Protein AF-A0A1Q7ZNA0-F1 (afdb_monomer)

Nearest PDB structures (foldseek):
  1dc9-assembly1_A  TM=5.211E-01  e=1.936E-01  Rattus norvegicus
  1icn-assembly1_A  TM=5.231E-01  e=2.851E-01  Rattus norvegicus
  2mo5-assembly1_A  TM=5.181E-01  e=1.766E+00  Homo sapiens
  5z4g-assembly2_B  TM=4.463E-01  e=2.601E+00  Ramazzottius varieornatus
  6on7-assembly1_B  TM=3.441E-01  e=2.328E+00  Homo sapiens

Radius of gyration: 27.53 Å; Cα contacts (8 Å, |Δi|>4): 247; chains: 1; bounding box: 72×106×43 Å

Sequence (147 aa):
MSTDAMATMPAAAPKMTGRCDPMQQEQTDLSGTYTGKLKHGNDPVADATLTVTGNQFSGTMGGQTINGRIVAVTTCGYTAVTIMHEGQPRAMSLRAKRMGNGLTLTSVPGEPEQIMFTTGGGMMRPRKHRSMSKKPLAPPPPTKTTP

Mean predicted aligned error: 15.27 Å

pLDDT: mean 75.59, std 18.08, range [41.91, 93.38]

Secondary structure (DSSP, 8-state):
--------PPPPPP---SS--TT--EEPP--EEEEEEEEETTSPPEEEEEEEETTEEEEEETTEEEEEEEEEEEETTEEEEEEEETT---EEEEEEEEETTEEEEEEPTT-SS-EEEE--S------------PPPPPPPPPP----

Structure (mmCIF, N/CA/C/O backbone):
data_AF-A0A1Q7ZNA0-F1
#
_entry.id   AF-A0A1Q7ZNA0-F1
#
loop_
_atom_site.group_PDB
_atom_site.id
_atom_site.type_symbol
_atom_site.label_atom_id
_atom_site.label_alt_id
_atom_site.label_comp_id
_atom_site.label_asym_id
_atom_site.label_entity_id
_atom_site.label_seq_id
_atom_site.pdbx_PDB_ins_code
_atom_site.Cartn_x
_atom_site.Cartn_y
_atom_site.Cartn_z
_atom_site.occupancy
_atom_site.B_iso_or_equiv
_atom_site.auth_seq_id
_atom_site.auth_comp_id
_atom_site.auth_asym_id
_atom_site.auth_atom_id
_atom_site.pdbx_PDB_model_num
ATOM 1 N N . MET A 1 1 ? -56.351 -26.470 13.593 1.00 42.41 1 MET A N 1
ATOM 2 C CA . MET A 1 1 ? -55.452 -25.506 12.926 1.00 42.41 1 MET A CA 1
ATOM 3 C C . MET A 1 1 ? -54.590 -24.905 14.022 1.00 42.41 1 MET A C 1
ATOM 5 O O . MET A 1 1 ? -55.054 -24.015 14.718 1.00 42.41 1 MET A O 1
ATOM 9 N N . SER A 1 2 ? -53.426 -25.503 14.280 1.00 42.38 2 SER A N 1
ATOM 10 C CA . SER A 1 2 ? -52.551 -25.113 15.391 1.00 42.38 2 SER A CA 1
ATOM 11 C C . SER A 1 2 ? -51.563 -24.054 14.914 1.00 42.38 2 SER A C 1
ATOM 13 O O . SER A 1 2 ? -50.873 -24.250 13.918 1.00 42.38 2 SER A O 1
ATOM 15 N N . THR A 1 3 ? -51.557 -22.919 15.602 1.00 42.34 3 THR A N 1
ATOM 16 C CA . THR A 1 3 ? -50.621 -21.807 15.442 1.00 42.34 3 THR A CA 1
ATOM 17 C C . THR A 1 3 ? -49.311 -22.146 16.146 1.00 42.34 3 THR A C 1
ATOM 19 O O . THR A 1 3 ? -49.284 -22.197 17.375 1.00 42.34 3 THR A O 1
ATOM 22 N N . ASP A 1 4 ? -48.241 -22.366 15.384 1.00 41.91 4 ASP A N 1
ATOM 23 C CA . ASP A 1 4 ? -46.896 -22.529 15.936 1.00 41.91 4 ASP A CA 1
ATOM 24 C C . ASP A 1 4 ? -46.239 -21.154 16.095 1.00 41.91 4 ASP A C 1
ATOM 26 O O . ASP A 1 4 ? -46.022 -20.413 15.132 1.00 41.91 4 ASP A O 1
ATOM 30 N N . ALA A 1 5 ? -45.991 -20.792 17.350 1.00 47.06 5 ALA A N 1
ATOM 31 C CA . ALA A 1 5 ? -45.271 -19.597 17.739 1.00 47.06 5 ALA A CA 1
ATOM 32 C C . ALA A 1 5 ? -43.779 -19.797 17.445 1.00 47.06 5 ALA A C 1
ATOM 34 O O . ALA A 1 5 ? -43.111 -20.598 18.096 1.00 47.06 5 ALA A O 1
ATOM 35 N N . MET A 1 6 ? -43.234 -19.048 16.483 1.00 46.00 6 MET A N 1
ATOM 36 C CA . MET A 1 6 ? -41.788 -18.972 16.293 1.00 46.00 6 MET A CA 1
ATOM 37 C C . MET A 1 6 ? -41.155 -18.290 17.508 1.00 46.00 6 MET A C 1
ATOM 39 O O . MET A 1 6 ? -41.284 -17.084 17.712 1.00 46.00 6 MET A O 1
ATOM 43 N N . ALA A 1 7 ? -40.480 -19.095 18.325 1.00 43.25 7 ALA A N 1
ATOM 44 C CA . ALA A 1 7 ? -39.647 -18.640 19.420 1.00 43.25 7 ALA A CA 1
ATOM 45 C C . ALA A 1 7 ? -38.503 -17.766 18.881 1.00 43.25 7 ALA A C 1
ATOM 47 O O . ALA A 1 7 ? -37.610 -18.239 18.177 1.00 43.25 7 ALA A O 1
ATOM 48 N N . THR A 1 8 ? -38.527 -16.484 19.241 1.00 44.72 8 THR A N 1
ATOM 49 C CA . THR A 1 8 ? -37.396 -15.563 19.126 1.00 44.72 8 THR A CA 1
ATOM 50 C C . THR A 1 8 ? -36.210 -16.142 19.896 1.00 44.72 8 THR A C 1
ATOM 52 O O . THR A 1 8 ? -36.188 -16.123 21.126 1.00 44.72 8 THR A O 1
ATOM 55 N N . MET A 1 9 ? -35.217 -16.669 19.181 1.00 48.91 9 MET A N 1
ATOM 56 C CA . MET A 1 9 ? -33.930 -17.011 19.781 1.00 48.91 9 MET A CA 1
ATOM 57 C C . MET A 1 9 ? -33.221 -15.711 20.192 1.00 48.91 9 MET A C 1
ATOM 59 O O . MET A 1 9 ? -33.130 -14.791 19.373 1.00 48.91 9 MET A O 1
ATOM 63 N N . PRO A 1 10 ? -32.707 -15.591 21.428 1.00 44.09 10 PRO A N 1
ATOM 64 C CA . PRO A 1 10 ? -31.897 -14.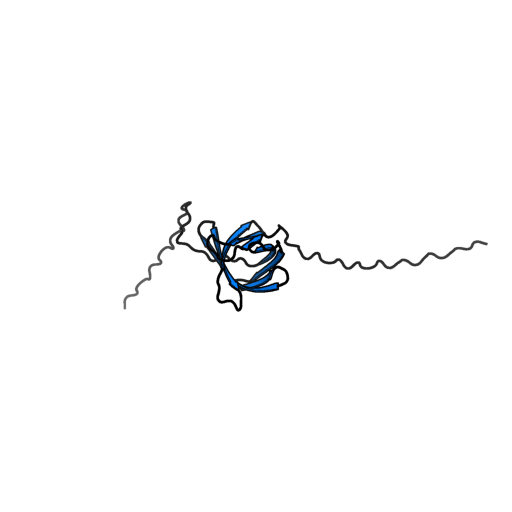445 21.804 1.00 44.09 10 PRO A CA 1
ATOM 65 C C . PRO A 1 10 ? -30.592 -14.475 21.002 1.00 44.09 10 PRO A C 1
ATOM 67 O O . PRO A 1 10 ? -29.872 -15.475 21.000 1.00 44.09 10 PRO A O 1
ATOM 70 N N . ALA A 1 11 ? -30.291 -13.371 20.316 1.00 48.47 11 ALA A N 1
ATOM 71 C CA . ALA A 1 11 ? -28.999 -13.147 19.687 1.00 48.47 11 ALA A CA 1
ATOM 72 C C . ALA A 1 11 ? -27.898 -13.343 20.739 1.00 48.47 11 ALA A C 1
ATOM 74 O O . ALA A 1 11 ? -27.889 -12.673 21.775 1.00 48.47 11 ALA A O 1
ATOM 75 N N . ALA A 1 12 ? -27.000 -14.297 20.493 1.00 45.72 12 ALA A N 1
ATOM 76 C CA . ALA A 1 12 ? -25.863 -14.552 21.360 1.00 45.72 12 ALA A CA 1
ATOM 77 C C . ALA A 1 12 ? -25.052 -13.258 21.510 1.00 45.72 12 ALA A C 1
ATOM 79 O O . ALA A 1 12 ? -24.523 -12.726 20.533 1.00 45.72 12 ALA A O 1
ATOM 80 N N . ALA A 1 13 ? -24.979 -12.746 22.738 1.00 51.38 13 ALA A N 1
ATOM 81 C CA . ALA A 1 13 ? -24.147 -11.603 23.072 1.00 51.38 13 ALA A CA 1
ATOM 82 C C . ALA A 1 13 ? -22.692 -11.881 22.645 1.00 51.38 13 ALA A C 1
ATOM 84 O O . ALA A 1 13 ? -22.197 -12.992 22.884 1.00 51.38 13 ALA A O 1
ATOM 85 N N . PRO A 1 14 ? -21.989 -10.913 22.027 1.00 50.16 14 PRO A N 1
ATOM 86 C CA . PRO A 1 14 ? -20.600 -11.097 21.644 1.00 50.16 14 PRO A CA 1
ATOM 87 C C . PRO A 1 14 ? -19.787 -11.372 22.908 1.00 50.16 14 PRO A C 1
ATOM 89 O O . PRO A 1 14 ? -19.708 -10.546 23.820 1.00 50.16 14 PRO A O 1
ATOM 92 N N . LYS A 1 15 ? -19.210 -12.574 22.985 1.00 49.94 15 LYS A N 1
ATOM 93 C CA . LYS A 1 15 ? -18.310 -12.951 24.069 1.00 49.94 15 LYS A CA 1
ATOM 94 C C . LYS A 1 15 ? -17.091 -12.037 23.981 1.00 49.94 15 LYS A C 1
ATOM 96 O O . LYS A 1 15 ? -16.243 -12.216 23.113 1.00 49.94 15 LYS A O 1
ATOM 101 N N . MET A 1 16 ? -16.999 -11.069 24.890 1.00 50.03 16 MET A N 1
ATOM 102 C CA . MET A 1 16 ? -15.772 -10.324 25.163 1.00 50.03 16 MET A CA 1
ATOM 103 C C . MET A 1 16 ? -1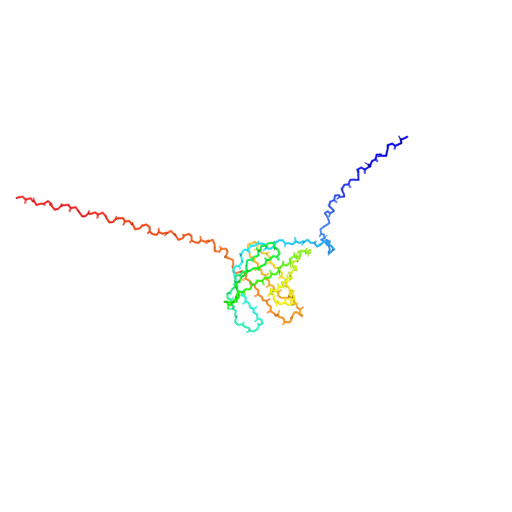4.751 -11.258 25.824 1.00 50.03 16 MET A C 1
ATOM 105 O O . MET A 1 16 ? -14.454 -11.164 27.011 1.00 50.03 16 MET A O 1
ATOM 109 N N . THR A 1 17 ? -14.221 -12.208 25.061 1.00 50.56 17 THR A N 1
ATOM 110 C CA . THR A 1 17 ? -12.970 -12.878 25.395 1.00 50.56 17 THR A CA 1
ATOM 111 C C . THR A 1 17 ? -11.856 -12.028 24.809 1.00 50.56 17 THR A C 1
ATOM 113 O O . THR A 1 17 ? -11.844 -11.784 23.608 1.00 50.56 17 THR A O 1
ATOM 116 N N . GLY A 1 18 ? -10.900 -11.585 25.629 1.00 57.09 18 GLY A N 1
ATOM 117 C CA . GLY A 1 18 ? -9.696 -10.844 25.209 1.00 57.09 18 GLY A CA 1
ATOM 118 C C . GLY A 1 18 ? -8.727 -11.639 24.315 1.00 57.09 18 GLY A C 1
ATOM 119 O O . GLY A 1 18 ? -7.522 -11.416 24.348 1.00 57.09 18 GLY A O 1
ATOM 120 N N . ARG A 1 19 ? -9.243 -12.599 23.545 1.00 56.88 19 ARG A N 1
ATOM 121 C CA . ARG A 1 19 ? -8.578 -13.385 22.513 1.00 56.88 19 ARG A CA 1
ATOM 122 C C . ARG A 1 19 ? -9.457 -13.273 21.278 1.00 56.88 19 ARG A C 1
ATOM 124 O O . ARG A 1 19 ? -10.594 -13.734 21.300 1.00 56.88 19 ARG A O 1
ATOM 131 N N . CYS A 1 20 ? -8.950 -12.612 20.246 1.00 63.81 20 CYS A N 1
ATOM 132 C CA . CYS A 1 20 ? -9.616 -12.609 18.954 1.00 63.81 20 CYS A CA 1
ATOM 133 C C . CYS A 1 20 ? -9.762 -14.049 18.440 1.00 63.81 20 CYS A C 1
ATOM 135 O O . CYS A 1 20 ? -8.862 -14.871 18.629 1.00 63.81 20 CYS A O 1
ATOM 137 N N . ASP A 1 21 ? -10.903 -14.339 17.822 1.00 65.81 21 ASP A N 1
ATOM 138 C CA . ASP A 1 21 ? -11.180 -15.614 17.178 1.00 65.81 21 ASP A CA 1
ATOM 139 C C . ASP A 1 21 ? -10.471 -15.661 15.809 1.00 65.81 21 ASP A C 1
ATOM 141 O O . ASP A 1 21 ? -10.839 -14.900 14.912 1.00 65.81 21 ASP A O 1
ATOM 145 N N . PRO A 1 22 ? -9.456 -16.525 15.612 1.00 66.69 22 PRO A N 1
ATOM 146 C CA . PRO A 1 22 ? -8.726 -16.613 14.347 1.00 66.69 22 PRO A CA 1
ATOM 147 C C . PRO A 1 22 ? -9.597 -17.104 13.182 1.00 66.69 22 PRO A C 1
ATOM 149 O O . PRO A 1 22 ? -9.184 -16.983 12.029 1.00 66.69 22 PRO A O 1
ATOM 152 N N . MET A 1 23 ? -10.786 -17.654 13.459 1.00 71.81 23 MET A N 1
ATOM 153 C CA . MET A 1 23 ? -11.749 -18.048 12.431 1.00 71.81 23 MET A CA 1
ATOM 154 C C . MET A 1 23 ? -12.644 -16.891 11.973 1.00 71.81 23 MET A C 1
ATOM 156 O O . MET A 1 23 ? -13.284 -17.005 10.929 1.00 71.81 23 MET A O 1
ATOM 160 N N . GLN A 1 24 ? -12.669 -15.769 12.698 1.00 74.69 24 GLN A N 1
ATOM 161 C CA . GLN A 1 24 ? -13.402 -14.580 12.278 1.00 74.69 24 GLN A CA 1
ATOM 162 C C . GLN A 1 24 ? -12.515 -13.682 11.419 1.00 74.69 24 GLN A C 1
ATOM 164 O O . GLN A 1 24 ? -11.620 -12.991 11.901 1.00 74.69 24 GLN A O 1
ATOM 169 N N . GLN A 1 25 ? -12.779 -13.728 10.117 1.00 81.56 25 GLN A N 1
ATOM 170 C CA . GLN A 1 25 ? -12.164 -12.882 9.105 1.00 81.56 25 GLN A CA 1
ATOM 171 C C . GLN A 1 25 ? -13.108 -11.734 8.772 1.00 81.56 25 GLN A C 1
ATOM 173 O O . GLN A 1 25 ? -14.235 -11.967 8.340 1.00 81.56 25 GLN A O 1
ATOM 178 N N . GLU A 1 26 ? -12.642 -10.501 8.945 1.00 85.38 26 GLU A N 1
ATOM 179 C CA . GLU A 1 26 ? -13.419 -9.314 8.601 1.00 85.38 26 GLU A CA 1
ATOM 180 C C . GLU A 1 26 ? -12.795 -8.615 7.396 1.00 85.38 26 GLU A C 1
ATOM 182 O O . GLU A 1 26 ? -11.605 -8.274 7.390 1.00 85.38 26 GLU A O 1
ATOM 187 N N . GLN A 1 27 ? -13.596 -8.398 6.354 1.00 86.62 27 GLN A N 1
ATOM 188 C CA . GLN A 1 27 ? -13.140 -7.631 5.206 1.00 86.62 27 GLN A CA 1
ATOM 189 C C . GLN A 1 27 ? -12.896 -6.188 5.643 1.00 86.62 27 GLN A C 1
ATOM 191 O O . GLN A 1 27 ? -13.776 -5.511 6.166 1.00 86.62 27 GLN A O 1
ATOM 196 N N . THR A 1 28 ? -11.674 -5.719 5.430 1.00 88.62 28 THR A N 1
ATOM 197 C CA . THR A 1 28 ? -11.259 -4.375 5.815 1.00 88.62 28 THR A CA 1
ATOM 198 C C . THR A 1 28 ? -11.316 -3.464 4.613 1.00 88.62 28 THR A C 1
ATOM 200 O O . THR A 1 28 ? -10.702 -3.740 3.585 1.00 88.62 28 THR A O 1
ATOM 203 N N . ASP A 1 29 ? -12.011 -2.344 4.756 1.00 89.69 29 ASP A N 1
ATOM 204 C CA . ASP A 1 29 ? -11.976 -1.311 3.736 1.00 89.69 29 ASP A CA 1
ATOM 205 C C . ASP A 1 29 ? -10.668 -0.506 3.836 1.00 89.69 29 ASP A C 1
ATOM 207 O O . ASP A 1 29 ? -10.380 0.155 4.843 1.00 89.69 29 ASP A O 1
ATOM 211 N N . LEU A 1 30 ? -9.863 -0.586 2.776 1.00 89.75 30 LEU A N 1
ATOM 212 C CA . LEU A 1 30 ? -8.641 0.198 2.595 1.00 89.75 30 LEU A CA 1
ATOM 213 C C . LEU A 1 30 ? -8.870 1.418 1.698 1.00 89.75 30 LEU A C 1
ATOM 215 O O . LEU A 1 30 ? -7.902 1.975 1.198 1.00 89.75 30 LEU A O 1
ATOM 219 N N . SER A 1 31 ? -10.116 1.831 1.462 1.00 91.25 31 SER A N 1
ATOM 220 C CA . SER A 1 31 ? -10.419 2.987 0.619 1.00 91.25 31 SER A CA 1
ATOM 221 C C . SER A 1 31 ? -9.686 4.248 1.078 1.00 91.25 31 SER A C 1
ATOM 223 O O . SER A 1 31 ? -9.698 4.627 2.253 1.00 91.25 31 SER A O 1
ATOM 225 N N . GLY A 1 32 ? -9.053 4.921 0.123 1.00 90.38 32 GLY A N 1
ATOM 226 C CA . GLY A 1 32 ? -8.240 6.100 0.375 1.00 90.38 32 GLY A CA 1
ATOM 227 C C . GLY A 1 32 ? -7.198 6.331 -0.709 1.00 90.38 32 GLY A C 1
ATOM 228 O O . GLY A 1 32 ? -6.889 5.447 -1.505 1.00 90.38 32 GLY A O 1
ATOM 229 N N . THR A 1 33 ? -6.643 7.540 -0.727 1.00 91.69 33 THR A N 1
ATOM 230 C CA . THR A 1 33 ? -5.493 7.880 -1.566 1.00 91.69 33 THR A CA 1
ATOM 231 C C . THR A 1 33 ? -4.244 7.924 -0.703 1.00 91.69 33 THR A C 1
ATOM 233 O O . THR A 1 33 ? -4.155 8.684 0.262 1.00 91.69 33 THR A O 1
ATOM 236 N N . TYR A 1 34 ? -3.272 7.110 -1.084 1.00 90.75 34 TYR A N 1
ATOM 237 C CA . TYR A 1 34 ? -2.026 6.885 -0.383 1.00 90.75 34 TYR A CA 1
ATOM 238 C C . TYR A 1 34 ? -0.872 7.272 -1.295 1.00 90.75 34 TYR A C 1
ATOM 240 O O . TYR A 1 34 ? -0.603 6.605 -2.290 1.00 90.75 34 TYR A O 1
ATOM 248 N N . THR A 1 35 ? -0.166 8.340 -0.949 1.00 91.12 35 THR A N 1
ATOM 249 C CA . THR A 1 35 ? 1.08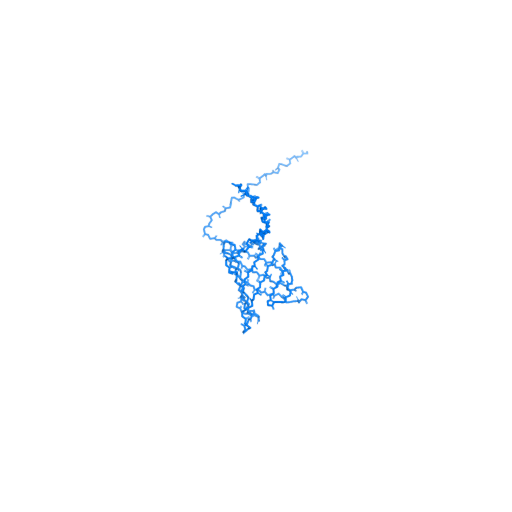0 8.712 -1.624 1.00 91.12 35 THR A CA 1
ATOM 250 C C . THR A 1 35 ? 2.251 8.279 -0.759 1.00 91.12 35 THR A C 1
ATOM 252 O O . THR A 1 35 ? 2.270 8.501 0.454 1.00 91.12 35 THR A O 1
ATOM 255 N N . GLY A 1 36 ? 3.225 7.620 -1.370 1.00 90.31 36 GLY A N 1
ATOM 256 C CA . GLY A 1 36 ? 4.319 7.007 -0.646 1.00 90.31 36 GLY A CA 1
ATOM 257 C C . GLY A 1 36 ? 5.485 6.628 -1.533 1.00 90.31 36 GLY A C 1
ATOM 258 O O . GLY A 1 36 ? 5.570 6.994 -2.703 1.00 90.31 36 GLY A O 1
ATOM 259 N N . LYS A 1 37 ? 6.399 5.880 -0.929 1.00 91.25 37 LYS A N 1
ATOM 260 C CA . LYS A 1 37 ? 7.556 5.307 -1.600 1.00 91.25 37 LYS A CA 1
ATOM 261 C C . LYS A 1 37 ? 7.335 3.810 -1.771 1.00 91.25 37 LYS A C 1
ATOM 263 O O . LYS A 1 37 ? 6.911 3.142 -0.827 1.00 91.25 37 LYS A O 1
ATOM 268 N N . LEU A 1 38 ? 7.628 3.304 -2.960 1.00 89.69 38 LEU A N 1
ATOM 269 C CA . LEU A 1 38 ? 7.593 1.893 -3.310 1.00 89.69 38 LEU A CA 1
ATOM 270 C C . LEU A 1 38 ? 9.017 1.394 -3.532 1.00 89.69 38 LEU A C 1
ATOM 272 O O . LEU A 1 38 ? 9.786 2.004 -4.269 1.00 89.69 38 LEU A O 1
ATOM 276 N N . LYS A 1 39 ? 9.351 0.259 -2.933 1.00 89.62 39 LYS A N 1
ATOM 277 C CA . LYS A 1 39 ? 10.543 -0.517 -3.253 1.00 89.62 39 LYS A CA 1
ATOM 278 C C . LYS A 1 39 ? 10.099 -1.856 -3.831 1.00 89.62 39 LYS A C 1
ATOM 280 O O . LYS A 1 39 ? 9.314 -2.546 -3.183 1.00 89.62 39 LYS A O 1
ATOM 285 N N . HIS A 1 40 ? 10.599 -2.203 -5.011 1.00 87.19 40 HIS A N 1
ATOM 286 C CA . HIS A 1 40 ? 10.353 -3.481 -5.675 1.00 87.19 40 HIS A CA 1
ATOM 287 C C . HIS A 1 40 ? 11.691 -4.213 -5.838 1.00 87.19 40 HIS A C 1
ATOM 289 O O . HIS A 1 40 ? 12.580 -3.736 -6.530 1.00 87.19 40 HIS A O 1
ATOM 295 N N . GLY A 1 41 ? 11.889 -5.326 -5.134 1.00 84.62 41 GLY A N 1
ATOM 296 C CA . GLY A 1 41 ? 13.136 -6.090 -5.152 1.00 84.62 41 GLY A CA 1
ATOM 297 C C . GLY A 1 41 ? 14.385 -5.226 -4.918 1.00 84.62 41 GLY A C 1
ATOM 298 O O . GLY A 1 41 ? 14.518 -4.559 -3.885 1.00 84.62 41 GLY A O 1
ATOM 299 N N . ASN A 1 42 ? 15.295 -5.257 -5.895 1.00 82.06 42 ASN A N 1
ATOM 300 C CA . ASN A 1 42 ? 16.541 -4.482 -5.913 1.00 82.06 42 ASN A CA 1
ATOM 301 C C . ASN A 1 42 ? 16.432 -3.161 -6.692 1.00 82.06 42 ASN A C 1
ATOM 303 O O . ASN A 1 42 ? 17.432 -2.454 -6.820 1.00 82.06 42 ASN A O 1
ATOM 307 N N . ASP A 1 43 ? 15.245 -2.822 -7.193 1.00 84.12 43 ASP A N 1
ATOM 308 C CA . ASP A 1 43 ? 15.028 -1.584 -7.928 1.00 84.12 43 ASP A CA 1
ATOM 309 C C . ASP A 1 43 ? 15.152 -0.364 -7.007 1.00 84.12 43 ASP A C 1
ATOM 311 O O . ASP A 1 43 ? 14.932 -0.450 -5.785 1.00 84.12 43 ASP A O 1
ATOM 315 N N . PRO A 1 44 ? 15.507 0.805 -7.572 1.00 85.25 44 PRO A N 1
ATOM 316 C CA . PRO A 1 44 ? 15.523 2.042 -6.815 1.00 85.25 44 PRO A CA 1
ATOM 317 C C . PRO A 1 44 ? 14.143 2.337 -6.227 1.00 85.25 44 PRO A C 1
ATOM 319 O O . PRO A 1 44 ? 13.100 2.058 -6.819 1.00 85.25 44 PRO A O 1
ATOM 322 N N . VAL A 1 45 ? 14.146 2.950 -5.045 1.00 89.25 45 VAL A N 1
ATOM 323 C CA . VAL A 1 45 ? 12.914 3.376 -4.385 1.00 89.25 45 VAL A CA 1
ATOM 324 C C . VAL A 1 45 ? 12.218 4.426 -5.252 1.00 89.25 45 VAL A C 1
ATOM 326 O O . VAL A 1 45 ? 12.765 5.501 -5.498 1.00 89.25 45 VAL A O 1
ATOM 329 N N . ALA A 1 46 ? 10.999 4.120 -5.676 1.00 87.81 46 ALA A N 1
ATOM 330 C CA . ALA A 1 46 ? 10.201 4.942 -6.566 1.00 87.81 46 ALA A CA 1
ATOM 331 C C . ALA A 1 46 ? 9.076 5.665 -5.817 1.00 87.81 46 ALA A C 1
ATOM 333 O O . ALA A 1 46 ? 8.568 5.186 -4.802 1.00 87.81 46 ALA A O 1
ATOM 334 N N . ASP A 1 47 ? 8.655 6.820 -6.329 1.00 89.62 47 ASP A N 1
ATOM 335 C CA . ASP A 1 47 ? 7.410 7.448 -5.890 1.00 89.62 47 ASP A CA 1
ATOM 336 C C . ASP A 1 47 ? 6.206 6.655 -6.401 1.00 89.62 47 ASP A C 1
ATOM 338 O O . ASP A 1 47 ? 6.166 6.222 -7.558 1.00 89.62 47 ASP A O 1
ATOM 342 N N . ALA A 1 48 ? 5.225 6.462 -5.522 1.00 89.88 48 ALA A N 1
ATOM 343 C CA . ALA A 1 48 ? 4.006 5.743 -5.835 1.00 89.88 48 ALA A CA 1
ATOM 344 C C . ALA A 1 48 ? 2.777 6.423 -5.228 1.00 89.88 48 ALA A C 1
ATOM 346 O O . ALA A 1 48 ? 2.790 6.887 -4.086 1.00 89.88 48 ALA A O 1
ATOM 347 N N . THR A 1 49 ? 1.696 6.452 -5.997 1.00 91.06 49 THR A N 1
ATOM 348 C CA . THR A 1 49 ? 0.371 6.860 -5.536 1.00 91.06 49 THR A CA 1
ATOM 349 C C . THR A 1 49 ? -0.579 5.697 -5.734 1.00 91.06 49 THR A C 1
ATOM 351 O O . THR A 1 49 ? -0.721 5.208 -6.847 1.00 91.06 49 THR A O 1
ATOM 354 N N . LEU A 1 50 ? -1.229 5.266 -4.661 1.00 90.56 50 LEU A N 1
ATOM 355 C CA . LEU A 1 50 ? -2.219 4.202 -4.646 1.00 90.56 50 LEU A CA 1
ATOM 356 C C . LEU A 1 50 ? -3.558 4.792 -4.208 1.00 90.56 50 LEU A C 1
ATOM 358 O O . LEU A 1 50 ? -3.694 5.256 -3.081 1.00 90.56 50 LEU A O 1
ATOM 362 N N . THR A 1 51 ? -4.551 4.757 -5.082 1.00 92.94 51 THR A N 1
ATOM 363 C CA . THR A 1 51 ? -5.935 5.112 -4.769 1.00 92.94 51 THR A CA 1
ATOM 364 C C . THR A 1 51 ? -6.766 3.845 -4.729 1.00 92.94 51 THR A C 1
ATOM 366 O O . THR A 1 51 ? -6.904 3.159 -5.737 1.00 92.94 51 THR A O 1
ATOM 369 N N . VAL A 1 52 ? -7.333 3.547 -3.567 1.00 92.25 52 VAL A N 1
ATOM 370 C CA . VAL A 1 52 ? -8.227 2.412 -3.344 1.00 92.25 52 VAL A CA 1
ATOM 371 C C . VAL A 1 52 ? -9.661 2.921 -3.252 1.00 92.25 52 VAL A C 1
ATOM 373 O O . VAL A 1 52 ? -9.936 3.918 -2.582 1.00 92.25 52 VAL A O 1
ATOM 376 N N . THR A 1 53 ? -10.582 2.252 -3.938 1.00 92.56 53 THR A N 1
ATOM 377 C CA . THR A 1 53 ? -12.023 2.522 -3.899 1.00 92.56 53 THR A CA 1
ATOM 378 C C . THR A 1 53 ? -12.762 1.194 -3.793 1.00 92.56 53 THR A C 1
ATOM 380 O O . THR A 1 53 ? -12.892 0.452 -4.770 1.00 92.56 53 THR A O 1
ATOM 383 N N . GLY A 1 54 ? -13.206 0.867 -2.580 1.00 91.25 54 GLY A N 1
ATOM 384 C CA . GLY A 1 54 ? -13.709 -0.458 -2.235 1.00 91.25 54 GLY A CA 1
ATOM 385 C C . GLY A 1 54 ? -12.655 -1.529 -2.519 1.00 91.25 54 GLY A C 1
ATOM 386 O O . GLY A 1 54 ? -11.554 -1.488 -1.978 1.00 91.25 54 GLY A O 1
ATOM 387 N N . ASN A 1 55 ? -12.980 -2.456 -3.424 1.00 92.81 55 ASN A N 1
ATOM 388 C CA . ASN A 1 55 ? -12.101 -3.571 -3.800 1.00 92.81 55 ASN A CA 1
ATOM 389 C C . ASN A 1 55 ? -11.296 -3.328 -5.088 1.00 92.81 55 ASN A C 1
ATOM 391 O O . ASN A 1 55 ? -10.723 -4.262 -5.653 1.00 92.81 55 ASN A O 1
ATOM 395 N N . GLN A 1 56 ? -11.289 -2.098 -5.596 1.00 93.25 56 GLN A N 1
ATOM 396 C CA . GLN A 1 56 ? -10.516 -1.707 -6.772 1.00 93.25 56 GLN A CA 1
ATOM 397 C C . GLN A 1 56 ? -9.404 -0.753 -6.354 1.00 93.25 56 GLN A C 1
ATOM 399 O O . GLN A 1 56 ? -9.587 0.065 -5.450 1.00 93.25 56 GLN A O 1
ATOM 404 N N . PHE A 1 57 ? -8.263 -0.830 -7.028 1.00 92.62 57 PHE A N 1
ATOM 405 C CA . PHE A 1 57 ? -7.204 0.155 -6.897 1.00 92.62 57 PHE A CA 1
ATOM 406 C C . PHE A 1 57 ? -6.786 0.697 -8.260 1.00 92.62 57 PHE A C 1
ATOM 408 O O . PHE A 1 57 ? -6.879 0.027 -9.286 1.00 92.62 57 PHE A O 1
ATOM 415 N N . SER A 1 58 ? -6.302 1.929 -8.240 1.00 93.38 58 SER A N 1
ATOM 416 C CA . SER A 1 58 ? -5.698 2.614 -9.376 1.00 93.38 58 SER A CA 1
ATOM 417 C C . SER A 1 58 ? -4.568 3.494 -8.870 1.00 93.38 58 SER A C 1
ATOM 419 O O . SER A 1 58 ? -4.579 3.925 -7.713 1.00 93.38 58 SER A O 1
ATOM 421 N N . GLY A 1 59 ? -3.567 3.762 -9.693 1.00 90.06 59 GLY A N 1
ATOM 422 C CA . GLY A 1 59 ? -2.416 4.488 -9.200 1.00 90.06 59 GLY A CA 1
ATOM 423 C C . GLY A 1 59 ? -1.270 4.600 -10.173 1.00 90.06 59 GLY A C 1
ATOM 424 O O . GLY A 1 59 ? -1.344 4.180 -11.325 1.00 90.06 59 GLY A O 1
ATOM 425 N N . THR A 1 60 ? -0.182 5.156 -9.662 1.00 88.81 60 THR A N 1
ATOM 426 C CA . THR A 1 60 ? 1.101 5.190 -10.347 1.00 88.81 60 THR A CA 1
ATOM 427 C C . THR A 1 60 ? 2.182 4.598 -9.459 1.00 88.81 60 THR A C 1
ATOM 429 O O . THR A 1 60 ? 2.217 4.850 -8.258 1.00 88.81 60 THR A O 1
ATOM 432 N N . MET A 1 61 ? 3.076 3.809 -10.043 1.00 83.50 61 MET A N 1
ATOM 433 C CA . MET A 1 61 ? 4.253 3.238 -9.390 1.00 83.50 61 MET A CA 1
ATOM 434 C C . MET A 1 61 ? 5.459 3.486 -10.291 1.00 83.50 61 MET A C 1
ATOM 436 O O . MET A 1 61 ? 5.494 2.991 -11.414 1.00 83.50 61 MET A O 1
ATOM 440 N N . GLY A 1 62 ? 6.415 4.313 -9.852 1.00 72.94 62 GLY A N 1
ATOM 441 C CA . GLY A 1 62 ? 7.617 4.603 -10.650 1.00 72.94 62 GLY A CA 1
ATOM 442 C C . GLY A 1 62 ? 7.330 5.189 -12.035 1.00 72.94 62 GLY A C 1
ATOM 443 O O . GLY A 1 62 ? 8.075 4.944 -12.976 1.00 72.94 62 GLY A O 1
ATOM 444 N N . GLY A 1 63 ? 6.231 5.937 -12.168 1.00 73.75 63 GLY A N 1
ATOM 445 C CA . GLY A 1 63 ? 5.786 6.524 -13.435 1.00 73.75 63 GLY A CA 1
ATOM 446 C C . GLY A 1 63 ? 4.915 5.610 -14.305 1.00 73.75 63 GLY A C 1
ATOM 447 O O . GLY A 1 63 ? 4.357 6.088 -15.289 1.00 73.75 63 GLY A O 1
ATOM 448 N N . GLN A 1 64 ? 4.729 4.337 -13.942 1.00 82.75 64 GLN A N 1
ATOM 449 C CA . GLN A 1 64 ? 3.795 3.438 -14.624 1.00 82.75 64 GLN A CA 1
ATOM 450 C C . GLN A 1 64 ? 2.411 3.501 -13.986 1.00 82.75 64 GLN A C 1
ATOM 452 O O . GLN A 1 64 ? 2.298 3.533 -12.762 1.00 82.75 64 GLN A O 1
ATOM 457 N N . THR A 1 65 ? 1.357 3.509 -14.804 1.00 88.31 65 THR A N 1
ATOM 458 C CA . THR A 1 65 ? -0.021 3.420 -14.302 1.00 88.31 65 THR A CA 1
ATOM 459 C C . THR A 1 65 ? -0.335 1.972 -13.948 1.00 88.31 65 THR A C 1
ATOM 461 O O . THR A 1 65 ? -0.114 1.077 -14.759 1.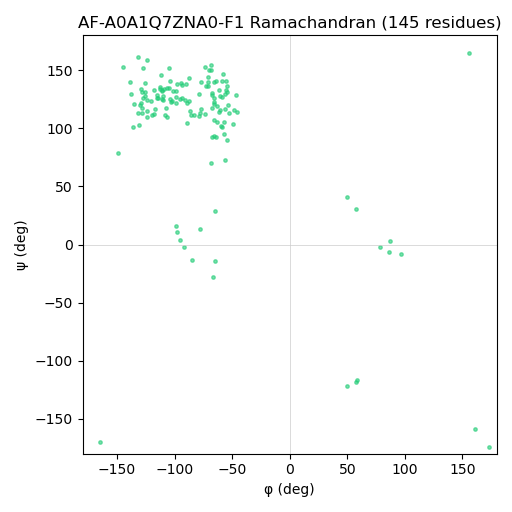00 88.31 65 THR A O 1
ATOM 464 N N . ILE A 1 66 ? -0.853 1.752 -12.744 1.00 88.50 66 ILE A N 1
ATOM 465 C CA . ILE A 1 66 ? -1.218 0.438 -12.219 1.00 88.50 66 ILE A CA 1
ATOM 466 C C . ILE A 1 66 ? -2.668 0.454 -11.758 1.00 88.50 66 ILE A C 1
ATOM 468 O O . ILE A 1 66 ? -3.056 1.288 -10.946 1.00 88.50 66 ILE A O 1
ATOM 472 N N . ASN A 1 67 ? -3.450 -0.504 -12.236 1.00 92.69 67 ASN A N 1
ATOM 473 C CA . ASN A 1 67 ? -4.835 -0.697 -11.828 1.00 92.69 67 ASN A CA 1
ATOM 474 C C . ASN A 1 67 ? -5.066 -2.168 -11.504 1.00 92.69 67 ASN A C 1
ATOM 476 O O . ASN A 1 67 ? -4.296 -3.035 -11.930 1.00 92.69 67 ASN A O 1
ATOM 480 N N . GLY A 1 68 ? -6.127 -2.454 -10.760 1.00 92.62 68 GLY A N 1
ATOM 481 C CA . GLY A 1 68 ? -6.528 -3.821 -10.486 1.00 92.62 68 GLY A CA 1
ATOM 482 C C . GLY A 1 68 ? -7.445 -3.949 -9.284 1.00 92.62 68 GLY A C 1
ATOM 483 O O . GLY A 1 68 ? -8.087 -2.993 -8.852 1.00 92.62 68 GLY A O 1
ATOM 484 N N . ARG A 1 69 ? -7.485 -5.156 -8.724 1.00 92.94 69 ARG A N 1
ATOM 485 C CA . ARG A 1 69 ? -8.290 -5.490 -7.550 1.00 92.94 69 ARG A CA 1
ATOM 486 C C . ARG A 1 69 ? -7.432 -5.599 -6.307 1.00 92.94 69 ARG A C 1
ATOM 488 O O . ARG A 1 69 ? -6.341 -6.162 -6.343 1.00 92.94 69 ARG A O 1
ATOM 495 N N . ILE A 1 70 ? -7.966 -5.103 -5.202 1.00 92.81 70 ILE A N 1
ATOM 496 C CA . ILE A 1 70 ? -7.374 -5.216 -3.876 1.00 92.81 70 ILE A CA 1
ATOM 497 C C . ILE A 1 70 ? -8.425 -5.768 -2.923 1.00 92.81 70 ILE A C 1
ATOM 499 O O . ILE A 1 70 ? -9.562 -5.305 -2.898 1.00 92.81 70 ILE A O 1
ATOM 503 N N . VAL A 1 71 ? -8.054 -6.778 -2.148 1.00 92.75 71 VAL A N 1
ATOM 504 C CA . VAL A 1 71 ? -8.906 -7.342 -1.100 1.00 92.75 71 VAL A CA 1
ATOM 505 C C . VAL A 1 71 ? -8.099 -7.361 0.177 1.00 92.75 71 VAL A C 1
ATOM 507 O O . VAL A 1 71 ? -6.997 -7.901 0.189 1.00 92.75 71 VAL A O 1
ATOM 510 N N . ALA A 1 72 ? -8.634 -6.768 1.239 1.00 91.94 72 ALA A N 1
ATOM 511 C CA . ALA A 1 72 ? -8.002 -6.767 2.544 1.00 91.94 72 ALA A CA 1
ATOM 512 C C . ALA A 1 72 ? -8.881 -7.488 3.559 1.00 91.94 72 ALA A C 1
ATOM 514 O O . ALA A 1 72 ? -10.084 -7.245 3.641 1.00 91.94 72 ALA A O 1
ATOM 515 N N . VAL A 1 73 ? -8.270 -8.372 4.334 1.00 90.69 73 VAL A N 1
ATOM 516 C CA . VAL A 1 73 ? -8.933 -9.176 5.354 1.00 90.69 73 VAL A CA 1
ATOM 517 C C . VAL A 1 73 ? -8.148 -9.027 6.641 1.00 90.69 73 VAL A C 1
ATOM 519 O O . VAL A 1 73 ? -6.952 -9.313 6.675 1.00 90.69 73 VAL A O 1
ATOM 522 N N . THR A 1 74 ? -8.812 -8.563 7.694 1.00 88.56 74 THR A N 1
ATOM 523 C CA . THR A 1 74 ? -8.212 -8.459 9.020 1.00 88.56 74 THR A CA 1
ATOM 524 C C . THR A 1 74 ? -8.625 -9.640 9.882 1.00 88.56 74 THR A C 1
ATOM 526 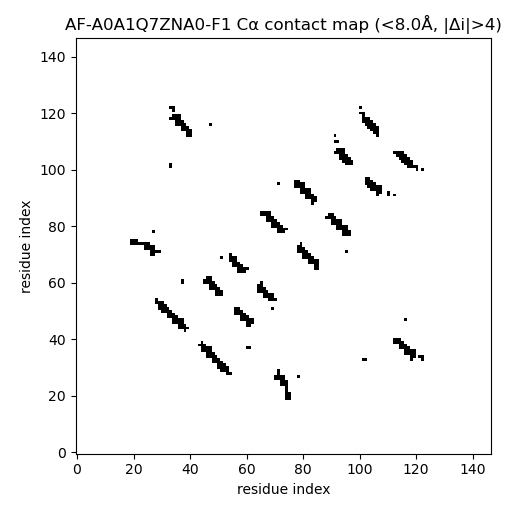O O . THR A 1 74 ? -9.802 -9.979 9.988 1.00 88.56 74 THR A O 1
ATOM 529 N N . THR A 1 75 ? -7.629 -10.239 10.525 1.00 85.88 75 THR A N 1
ATOM 530 C CA . THR A 1 75 ? -7.764 -11.311 11.509 1.00 85.88 75 THR A CA 1
ATOM 531 C C . THR A 1 75 ? -6.854 -10.992 12.683 1.00 85.88 75 THR A C 1
ATOM 533 O O . THR A 1 75 ? -5.644 -10.841 12.530 1.00 85.88 75 THR A O 1
ATOM 536 N N . CYS A 1 76 ? -7.430 -10.870 13.877 1.00 79.94 76 CYS A N 1
ATOM 537 C CA . CYS A 1 76 ? -6.686 -10.767 15.137 1.00 79.94 76 CYS A CA 1
ATOM 538 C C . CYS A 1 76 ? -5.554 -9.733 15.164 1.00 79.94 76 CYS A C 1
ATOM 540 O O . CYS A 1 76 ? -4.488 -9.971 15.728 1.00 79.94 76 CYS A O 1
ATOM 542 N N . GLY A 1 77 ? -5.815 -8.561 14.576 1.00 79.56 77 GLY A N 1
ATOM 543 C CA . GLY A 1 77 ? -4.886 -7.428 14.555 1.00 79.56 77 GLY A CA 1
ATOM 544 C C . GLY A 1 77 ? -3.882 -7.442 13.399 1.00 79.56 77 GLY A C 1
ATOM 545 O O . GLY A 1 77 ? -3.042 -6.548 13.321 1.00 79.56 77 GLY A O 1
ATOM 546 N N . TYR A 1 78 ? -3.970 -8.416 12.492 1.00 84.31 78 TYR A N 1
ATOM 547 C CA . TYR A 1 78 ? -3.203 -8.465 11.252 1.00 84.31 78 TYR A CA 1
ATOM 548 C C . TYR A 1 78 ? -4.130 -8.301 10.047 1.00 84.31 78 TYR A C 1
ATOM 550 O O . TYR A 1 78 ? -5.165 -8.952 9.983 1.00 84.31 78 TYR A O 1
ATOM 558 N N . THR A 1 79 ? -3.736 -7.469 9.080 1.00 90.69 79 THR A N 1
ATOM 559 C CA . THR A 1 79 ? -4.457 -7.298 7.815 1.00 90.69 79 THR A CA 1
ATOM 560 C C . THR A 1 79 ? -3.679 -7.966 6.681 1.00 90.69 79 THR A C 1
ATOM 562 O O . THR A 1 79 ? -2.614 -7.491 6.273 1.00 90.69 79 THR A O 1
ATOM 565 N N . ALA A 1 80 ? -4.212 -9.068 6.161 1.00 91.19 80 ALA A N 1
ATOM 566 C CA . ALA A 1 80 ? -3.784 -9.656 4.899 1.00 91.19 80 ALA A CA 1
ATOM 567 C C . ALA A 1 80 ? -4.353 -8.846 3.742 1.00 91.19 80 ALA A C 1
ATOM 569 O O . ALA A 1 80 ? -5.503 -8.420 3.788 1.00 91.19 80 ALA A O 1
ATOM 570 N N . VAL A 1 81 ? -3.560 -8.642 2.699 1.00 92.88 81 VAL A N 1
ATOM 571 C CA . VAL A 1 81 ? -3.992 -7.974 1.478 1.00 92.88 81 VAL A CA 1
ATOM 572 C C . VAL A 1 81 ? -3.610 -8.829 0.291 1.00 92.88 81 VAL A C 1
ATOM 574 O O . VAL A 1 81 ? -2.477 -9.278 0.191 1.00 92.88 81 VAL A O 1
ATOM 577 N N . THR A 1 82 ? -4.535 -9.010 -0.634 1.00 91.94 82 THR A N 1
ATOM 578 C CA . THR A 1 82 ? -4.263 -9.627 -1.926 1.00 91.94 82 THR A CA 1
ATOM 579 C C . THR A 1 82 ? -4.468 -8.582 -3.006 1.00 91.94 82 THR A C 1
ATOM 581 O O . THR A 1 82 ? -5.527 -7.956 -3.072 1.00 91.94 82 THR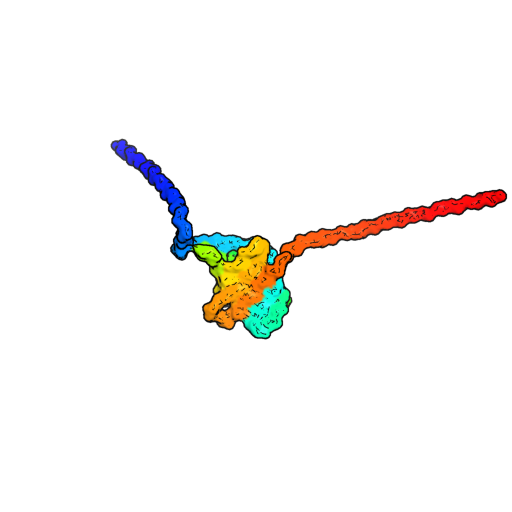 A O 1
ATOM 584 N N . ILE A 1 83 ? -3.451 -8.386 -3.841 1.00 91.50 83 ILE A N 1
ATOM 585 C CA . ILE A 1 83 ? -3.494 -7.490 -4.995 1.00 91.50 83 ILE A CA 1
ATOM 586 C C . ILE A 1 83 ? -3.457 -8.326 -6.265 1.00 91.50 83 ILE A C 1
ATOM 588 O O . ILE A 1 83 ? -2.631 -9.220 -6.401 1.00 91.50 83 ILE A O 1
ATOM 592 N N . MET A 1 84 ? -4.343 -8.020 -7.204 1.00 91.38 84 MET A N 1
ATOM 593 C CA . MET A 1 84 ? -4.345 -8.587 -8.548 1.00 91.38 84 MET A CA 1
ATOM 594 C C . MET A 1 84 ? -4.288 -7.437 -9.541 1.00 91.38 84 MET A C 1
ATOM 596 O O . MET A 1 84 ? -5.224 -6.639 -9.598 1.00 91.38 84 MET A O 1
ATOM 600 N N . HIS A 1 85 ? -3.202 -7.340 -10.304 1.00 89.00 85 HIS A N 1
ATOM 601 C CA . HIS A 1 85 ? -3.084 -6.327 -11.348 1.00 89.00 85 HIS A CA 1
ATOM 602 C C . HIS A 1 85 ? -4.015 -6.647 -12.514 1.00 89.00 85 HIS A C 1
ATOM 604 O O . HIS A 1 85 ? -4.169 -7.797 -12.924 1.00 89.00 85 HIS A O 1
ATOM 610 N N . GLU A 1 86 ? -4.642 -5.615 -13.063 1.00 87.50 86 GLU A N 1
ATOM 611 C CA . GLU A 1 86 ? -5.454 -5.750 -14.261 1.00 87.50 86 GLU A CA 1
ATOM 612 C C . GLU A 1 86 ? -4.585 -6.235 -15.431 1.00 87.50 86 GLU A C 1
ATOM 614 O O . GLU A 1 86 ? -3.474 -5.753 -15.646 1.00 87.50 86 GLU A O 1
ATOM 619 N N . GLY A 1 87 ? -5.070 -7.238 -16.166 1.00 79.62 87 GLY A N 1
ATOM 620 C CA . GLY A 1 87 ? -4.326 -7.848 -17.272 1.00 79.62 87 GLY A CA 1
ATOM 621 C C . GLY A 1 87 ? -3.228 -8.836 -16.857 1.00 79.62 87 GLY A C 1
ATOM 622 O O . GLY A 1 87 ? -2.625 -9.448 -17.736 1.00 79.62 87 GLY A O 1
ATOM 623 N N . GLN A 1 88 ? -2.991 -9.055 -15.557 1.00 78.12 88 GLN A N 1
ATOM 624 C CA .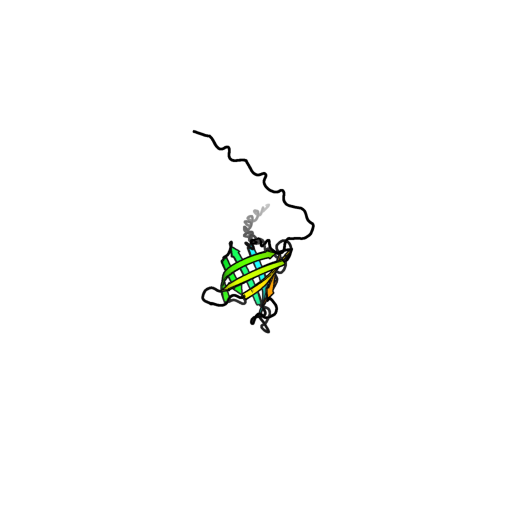 GLN A 1 88 ? -2.075 -10.089 -15.073 1.00 78.12 88 GLN A CA 1
ATOM 625 C C . GLN A 1 88 ? -2.822 -11.164 -14.271 1.00 78.12 88 GLN A C 1
ATOM 627 O O . GLN A 1 88 ? -3.519 -10.848 -13.310 1.00 78.12 88 GLN A O 1
ATOM 632 N N . PRO A 1 89 ? -2.642 -12.461 -14.583 1.00 74.56 89 PRO A N 1
ATOM 633 C CA . PRO A 1 89 ? -3.291 -13.547 -13.848 1.00 74.56 89 PRO A CA 1
ATOM 634 C C . PRO A 1 89 ? -2.606 -13.859 -12.503 1.00 74.56 89 PRO A C 1
ATOM 636 O O . PRO A 1 89 ? -2.838 -14.919 -11.926 1.00 74.56 89 PRO A O 1
ATOM 639 N N . ARG A 1 90 ? -1.720 -12.980 -12.016 1.00 83.81 90 ARG A N 1
ATOM 640 C CA . ARG A 1 90 ? -0.947 -13.184 -10.789 1.00 83.81 90 ARG A CA 1
ATOM 641 C C . ARG A 1 90 ? -1.530 -12.347 -9.659 1.00 83.81 90 ARG A C 1
ATOM 643 O O . ARG A 1 90 ? -1.681 -11.134 -9.784 1.00 83.81 90 ARG A O 1
ATOM 650 N N . ALA A 1 91 ? -1.841 -13.024 -8.560 1.00 87.38 91 ALA A N 1
ATOM 651 C CA . ALA A 1 91 ? -2.165 -12.391 -7.296 1.00 87.38 91 ALA A CA 1
ATOM 652 C C . ALA A 1 91 ? -0.897 -12.301 -6.443 1.00 87.38 91 ALA A C 1
ATOM 654 O O . ALA A 1 91 ? -0.128 -13.257 -6.394 1.00 87.38 91 ALA A O 1
ATOM 655 N N . MET A 1 92 ? -0.707 -11.173 -5.769 1.00 89.56 92 MET A N 1
ATOM 656 C CA . MET A 1 92 ? 0.365 -10.960 -4.803 1.00 89.56 92 MET A CA 1
ATOM 657 C C . MET A 1 92 ? -0.213 -10.815 -3.407 1.00 89.56 92 MET A C 1
ATOM 659 O O . MET A 1 92 ? -1.156 -10.044 -3.193 1.00 89.56 92 MET A O 1
ATOM 663 N N . SER A 1 93 ? 0.387 -11.516 -2.450 1.00 91.62 93 SER A N 1
ATOM 664 C CA . SER A 1 93 ? 0.009 -11.434 -1.043 1.00 91.62 93 SER A CA 1
ATOM 665 C C . SER A 1 93 ? 0.890 -10.433 -0.305 1.00 91.62 93 SER A C 1
ATOM 667 O O . SER A 1 93 ? 2.118 -10.524 -0.257 1.00 91.62 93 SER A O 1
ATOM 669 N N . LEU A 1 94 ? 0.244 -9.473 0.336 1.00 92.62 94 LEU A N 1
ATOM 670 C CA . LEU A 1 94 ? 0.856 -8.406 1.100 1.00 92.62 94 LEU A CA 1
ATOM 671 C C . LEU A 1 94 ? 0.304 -8.409 2.528 1.00 92.62 94 LEU A C 1
ATOM 673 O O . LEU A 1 94 ? -0.776 -8.906 2.843 1.00 92.62 94 LEU A O 1
ATOM 677 N N . ARG A 1 95 ? 1.069 -7.806 3.421 1.00 92.06 95 ARG A N 1
ATOM 678 C CA . ARG A 1 95 ? 0.684 -7.445 4.775 1.00 92.06 95 ARG A CA 1
ATOM 679 C C . ARG A 1 95 ? 0.403 -5.959 4.786 1.00 92.06 95 ARG A C 1
ATOM 681 O O . ARG A 1 95 ? 1.293 -5.184 4.444 1.00 92.06 95 ARG A O 1
ATOM 688 N N . ALA A 1 96 ? -0.795 -5.569 5.195 1.00 92.19 96 ALA A N 1
ATOM 689 C CA . ALA A 1 96 ? -1.098 -4.178 5.468 1.00 92.19 96 ALA A CA 1
ATOM 690 C C . ALA A 1 96 ? -0.895 -3.860 6.945 1.00 92.19 96 ALA A C 1
ATOM 692 O O . ALA A 1 96 ? -1.319 -4.595 7.837 1.00 92.19 96 ALA A O 1
ATOM 693 N N . LYS A 1 97 ? -0.287 -2.705 7.194 1.00 89.94 97 LYS A N 1
ATOM 694 C CA . 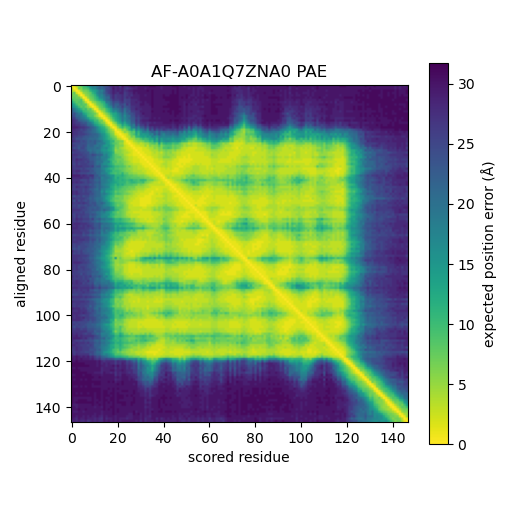LYS A 1 97 ? -0.284 -2.040 8.490 1.00 89.94 97 LYS A CA 1
ATOM 695 C C . LYS A 1 97 ? -0.829 -0.634 8.296 1.00 89.94 97 LYS A C 1
ATOM 697 O O . LYS A 1 97 ? -0.176 0.214 7.690 1.00 89.94 97 LYS A O 1
ATOM 702 N N . ARG A 1 98 ? -2.032 -0.392 8.813 1.00 85.50 98 ARG A N 1
ATOM 703 C CA . ARG A 1 98 ? -2.650 0.935 8.826 1.00 85.50 98 ARG A CA 1
ATOM 704 C C . ARG A 1 98 ? -2.333 1.630 10.148 1.00 85.50 98 ARG A C 1
ATOM 706 O O . ARG A 1 98 ? -2.584 1.074 11.212 1.00 85.50 98 ARG A O 1
ATOM 713 N N . MET A 1 99 ? -1.776 2.837 10.089 1.00 83.25 99 MET A N 1
ATOM 714 C CA . MET A 1 99 ? -1.500 3.676 11.263 1.00 83.25 99 MET A CA 1
ATOM 715 C C . MET A 1 99 ? -2.038 5.083 11.008 1.00 83.25 99 MET A C 1
ATOM 717 O O . MET A 1 99 ? -1.448 5.855 10.251 1.00 83.25 99 MET A O 1
ATOM 721 N N . GLY A 1 100 ? -3.185 5.412 11.609 1.00 84.31 100 GLY A N 1
ATOM 722 C CA . GLY A 1 100 ? -3.913 6.645 11.302 1.00 84.31 100 GLY A CA 1
ATOM 723 C C . GLY A 1 100 ? -4.276 6.717 9.815 1.00 84.31 100 GLY A C 1
ATOM 724 O O . GLY A 1 100 ? -4.995 5.858 9.300 1.00 84.31 100 GLY A O 1
ATOM 725 N N . ASN A 1 101 ? -3.732 7.720 9.122 1.00 82.44 101 ASN A N 1
ATOM 726 C CA . ASN A 1 101 ? -3.907 7.905 7.675 1.00 82.44 101 ASN A CA 1
ATOM 727 C C . ASN A 1 101 ? -2.808 7.233 6.834 1.00 82.44 101 ASN A C 1
ATOM 729 O O . ASN A 1 101 ? -2.847 7.310 5.609 1.00 82.44 101 ASN A O 1
ATOM 733 N N . GLY A 1 102 ? -1.816 6.613 7.476 1.00 85.94 102 GLY A N 1
ATOM 734 C CA . GLY A 1 102 ? -0.740 5.908 6.796 1.00 85.94 102 GLY A CA 1
ATOM 735 C C . GLY A 1 102 ? -1.097 4.456 6.491 1.00 85.94 102 GLY A C 1
ATOM 736 O O . GLY A 1 102 ? -1.730 3.780 7.306 1.00 85.94 102 GLY A O 1
ATOM 737 N N . LEU A 1 103 ? -0.638 3.980 5.338 1.00 89.44 103 LEU A N 1
ATOM 738 C CA . LEU A 1 103 ? -0.700 2.595 4.905 1.00 89.44 103 LEU A CA 1
ATOM 739 C C . LEU A 1 103 ? 0.715 2.113 4.572 1.00 89.44 103 LEU A C 1
ATOM 741 O O . LEU A 1 103 ? 1.418 2.690 3.741 1.00 89.44 103 LEU A O 1
ATOM 745 N N . THR A 1 104 ? 1.124 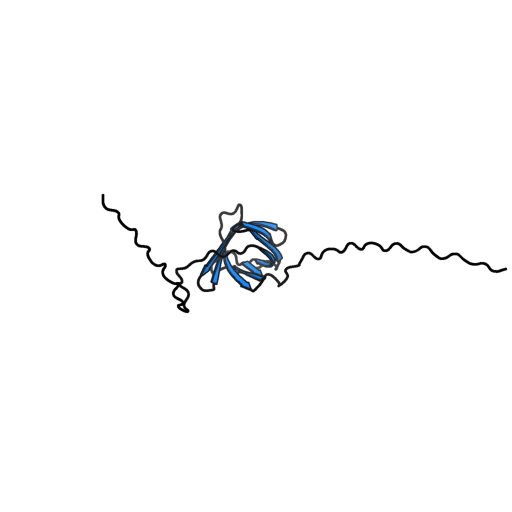1.031 5.216 1.00 92.00 104 THR A N 1
ATOM 746 C CA . THR A 1 104 ? 2.315 0.278 4.832 1.00 92.00 104 THR A CA 1
ATOM 747 C C . THR A 1 104 ? 1.867 -1.057 4.266 1.00 92.00 104 THR A C 1
ATOM 749 O O . THR A 1 104 ? 1.145 -1.782 4.945 1.00 92.00 104 THR A O 1
ATOM 752 N N . LEU A 1 105 ? 2.282 -1.376 3.043 1.00 92.06 105 LEU A N 1
ATOM 753 C CA . LEU A 1 105 ? 2.110 -2.693 2.437 1.00 92.06 105 LEU A CA 1
ATOM 754 C C . LEU A 1 105 ? 3.476 -3.367 2.342 1.00 92.06 105 LEU A C 1
ATOM 756 O O . LEU A 1 105 ? 4.455 -2.747 1.933 1.00 92.06 105 LEU A O 1
ATOM 760 N N . THR A 1 106 ? 3.561 -4.630 2.732 1.00 92.50 106 THR A N 1
ATOM 761 C CA . THR A 1 106 ? 4.814 -5.394 2.706 1.00 92.50 106 THR A CA 1
ATOM 762 C C . THR A 1 106 ? 4.547 -6.794 2.187 1.00 92.50 106 THR A C 1
ATOM 764 O O . THR A 1 106 ? 3.651 -7.457 2.695 1.00 92.50 106 THR A O 1
ATOM 767 N N . SER A 1 107 ? 5.308 -7.260 1.203 1.00 92.56 107 SER A N 1
ATOM 768 C CA . SER A 1 107 ? 5.185 -8.619 0.670 1.00 92.56 107 SER A CA 1
ATOM 769 C C . SER A 1 107 ? 5.318 -9.676 1.759 1.00 92.56 107 SER A C 1
ATOM 771 O O . SER A 1 107 ? 6.138 -9.559 2.676 1.00 92.56 107 SER A O 1
ATOM 773 N N . VAL A 1 108 ? 4.498 -10.718 1.658 1.00 90.75 108 VAL A N 1
ATOM 774 C CA . VAL A 1 108 ? 4.587 -11.877 2.546 1.00 90.75 108 VAL A CA 1
ATOM 775 C C . VAL A 1 108 ? 5.854 -12.678 2.200 1.00 90.75 108 VAL A C 1
ATOM 777 O O . VAL A 1 108 ? 6.234 -12.753 1.031 1.00 90.75 108 VAL A O 1
ATOM 780 N N . PRO A 1 109 ? 6.547 -13.276 3.189 1.00 86.38 109 PRO A N 1
ATOM 781 C CA . PRO A 1 109 ? 7.663 -14.173 2.906 1.00 86.38 109 PRO A CA 1
ATOM 782 C C . PRO A 1 109 ? 7.250 -15.312 1.963 1.00 86.38 109 PRO A C 1
ATOM 784 O O . PRO A 1 109 ? 6.227 -15.953 2.193 1.00 86.38 109 PRO A O 1
ATOM 787 N N . GLY A 1 110 ? 8.058 -15.575 0.935 1.00 81.62 110 GLY A N 1
ATOM 788 C CA . GLY A 1 110 ? 7.791 -16.610 -0.073 1.00 81.62 110 GLY A CA 1
ATOM 789 C C . GLY A 1 110 ? 7.124 -16.102 -1.355 1.00 81.62 110 GLY A C 1
ATOM 790 O O . GLY A 1 110 ? 7.063 -16.850 -2.326 1.00 81.62 110 GLY A O 1
ATOM 791 N N . GLU A 1 111 ? 6.686 -14.841 -1.396 1.00 83.75 111 GLU A N 1
ATOM 792 C CA . GLU A 1 111 ? 6.276 -14.198 -2.648 1.00 83.75 111 GLU A CA 1
ATOM 793 C C . GLU A 1 111 ? 7.482 -14.032 -3.595 1.00 83.75 111 GLU A C 1
ATOM 795 O O . GLU A 1 111 ? 8.576 -13.676 -3.137 1.00 83.75 111 GLU A O 1
ATOM 800 N N . PRO A 1 112 ? 7.306 -14.265 -4.910 1.00 81.81 112 PRO A N 1
ATOM 801 C CA . PRO A 1 112 ? 8.376 -14.091 -5.891 1.00 81.81 112 PRO A CA 1
ATOM 802 C C . PRO A 1 112 ? 8.784 -12.620 -6.038 1.00 81.81 112 PRO A C 1
ATOM 804 O O . PRO A 1 112 ? 9.936 -12.325 -6.351 1.00 81.81 112 PRO A O 1
ATOM 807 N N . GLU A 1 113 ? 7.853 -11.699 -5.784 1.00 83.00 113 GLU A N 1
ATOM 808 C CA . GLU A 1 113 ? 8.059 -10.260 -5.890 1.00 83.00 113 GLU A CA 1
ATOM 809 C C . GLU A 1 113 ? 8.092 -9.632 -4.495 1.00 83.00 113 GLU A C 1
ATOM 811 O O . GLU A 1 113 ? 7.093 -9.579 -3.773 1.00 83.00 113 GLU A O 1
ATOM 816 N N . GLN A 1 114 ? 9.269 -9.144 -4.097 1.00 88.25 114 GLN A N 1
ATOM 817 C CA . GLN A 1 114 ? 9.423 -8.433 -2.832 1.00 88.25 114 GLN A CA 1
ATOM 818 C C . GLN A 1 114 ? 9.015 -6.977 -3.010 1.00 88.25 114 GLN A C 1
ATOM 820 O O . GLN A 1 114 ? 9.705 -6.212 -3.678 1.00 88.25 114 GLN A O 1
ATOM 825 N N . ILE A 1 115 ? 7.908 -6.579 -2.392 1.00 88.19 115 ILE A N 1
ATOM 826 C CA . ILE A 1 115 ? 7.360 -5.231 -2.527 1.00 88.19 115 ILE A CA 1
ATOM 827 C C . ILE A 1 115 ? 7.172 -4.618 -1.149 1.00 88.19 115 ILE A C 1
ATOM 829 O O . ILE A 1 115 ? 6.576 -5.219 -0.256 1.00 88.19 115 ILE A O 1
ATOM 833 N N . MET A 1 116 ? 7.646 -3.387 -0.981 1.00 89.94 116 MET A N 1
ATOM 834 C CA . MET A 1 116 ? 7.357 -2.577 0.193 1.00 89.94 116 MET A CA 1
ATOM 835 C C . MET A 1 116 ? 6.850 -1.210 -0.244 1.00 89.94 116 MET A C 1
ATOM 837 O O . MET A 1 116 ? 7.573 -0.441 -0.870 1.00 89.94 116 MET A O 1
ATOM 841 N N . PHE A 1 117 ? 5.611 -0.902 0.114 1.00 90.69 117 PHE A N 1
ATOM 842 C CA . PHE A 1 117 ? 5.025 0.418 -0.043 1.00 90.69 117 PHE A CA 1
ATOM 843 C C . PHE A 1 117 ? 4.855 1.045 1.332 1.00 90.69 117 PHE A C 1
ATOM 845 O O . PHE A 1 117 ? 4.235 0.453 2.213 1.00 90.69 117 PHE A O 1
ATOM 852 N N . THR A 1 118 ? 5.360 2.258 1.506 1.00 91.31 118 THR A N 1
ATOM 853 C CA . THR A 1 118 ? 5.186 3.008 2.747 1.00 91.31 118 THR A CA 1
ATOM 854 C C . THR A 1 118 ? 4.702 4.402 2.418 1.00 91.31 118 THR A C 1
ATOM 856 O O . THR A 1 118 ? 5.398 5.175 1.754 1.00 91.31 118 THR A O 1
ATOM 859 N N . THR A 1 119 ? 3.528 4.763 2.927 1.00 88.44 119 THR A N 1
ATOM 860 C CA . THR A 1 119 ? 3.104 6.162 2.935 1.00 88.44 119 THR A CA 1
ATOM 861 C C . THR A 1 119 ? 3.994 6.957 3.882 1.00 88.44 119 THR A C 1
ATOM 863 O O . THR A 1 119 ? 3.987 6.715 5.092 1.00 88.44 119 THR A O 1
ATOM 866 N N . GLY A 1 120 ? 4.733 7.934 3.360 1.00 66.62 120 GLY A N 1
ATOM 867 C CA . GLY A 1 120 ? 5.229 9.025 4.197 1.00 66.62 120 GLY A CA 1
ATOM 868 C C . GLY A 1 120 ? 4.016 9.837 4.639 1.00 66.62 120 GLY A C 1
ATOM 869 O O . GLY A 1 120 ? 3.189 10.144 3.791 1.00 66.62 120 GLY A O 1
ATOM 870 N N . GLY A 1 121 ? 3.856 10.105 5.939 1.00 49.72 121 GLY A N 1
ATOM 871 C CA . GLY A 1 121 ? 2.660 10.691 6.567 1.00 49.72 121 GLY A CA 1
ATOM 872 C C . GLY A 1 121 ? 2.205 12.038 5.993 1.00 49.72 121 GLY A C 1
ATOM 873 O O . GLY A 1 121 ? 2.331 13.078 6.629 1.00 49.72 121 GLY A O 1
ATOM 874 N N . GLY A 1 122 ? 1.637 12.012 4.798 1.00 42.50 122 GLY A N 1
ATOM 875 C CA . GLY A 1 122 ? 1.272 13.176 4.026 1.00 42.50 122 GLY A CA 1
ATOM 876 C C . GLY A 1 122 ? 0.059 12.848 3.185 1.00 42.50 122 GLY A C 1
ATOM 877 O O . GLY A 1 122 ? 0.158 12.688 1.974 1.00 42.50 122 GLY A O 1
ATOM 878 N N . MET A 1 123 ? -1.116 12.869 3.817 1.00 49.53 123 MET A N 1
ATOM 879 C CA . MET A 1 123 ? -2.242 13.517 3.152 1.00 49.53 123 MET A CA 1
ATOM 880 C C . MET A 1 123 ? -1.767 14.933 2.816 1.00 49.53 123 MET A C 1
ATOM 882 O O . MET A 1 123 ? -1.890 15.856 3.625 1.00 49.53 123 MET A O 1
ATOM 886 N N . MET A 1 124 ? -1.182 15.117 1.633 1.00 47.25 124 MET A N 1
ATOM 887 C CA . MET A 1 124 ? -1.154 16.430 1.027 1.00 47.25 124 MET A CA 1
ATOM 888 C C . MET A 1 124 ? -2.612 16.777 0.765 1.00 47.25 124 MET A C 1
ATOM 890 O O . MET A 1 124 ? -3.193 16.428 -0.258 1.00 47.25 124 MET A O 1
ATOM 894 N N . ARG A 1 125 ? -3.220 17.457 1.744 1.00 55.38 125 ARG A N 1
ATOM 895 C CA . ARG A 1 125 ? -4.398 18.281 1.497 1.00 55.38 125 ARG A CA 1
ATOM 896 C C . ARG A 1 125 ? -4.055 19.093 0.248 1.00 55.38 125 ARG A C 1
ATOM 898 O O . ARG A 1 125 ? -2.973 19.692 0.240 1.00 55.38 125 ARG A O 1
ATOM 905 N N . PRO A 1 126 ? -4.904 19.115 -0.790 1.00 52.25 126 PRO A N 1
ATOM 906 C CA . PRO A 1 126 ? -4.641 19.927 -1.963 1.00 52.25 126 PRO A CA 1
ATOM 907 C C . PRO A 1 126 ? -4.385 21.347 -1.470 1.00 52.25 126 PRO A C 1
ATOM 909 O O . PRO A 1 126 ? -5.252 21.984 -0.863 1.00 52.25 126 PRO A O 1
ATOM 912 N N . ARG A 1 127 ? -3.143 21.808 -1.636 1.00 60.00 127 ARG A N 1
ATOM 913 C CA . ARG A 1 127 ? -2.746 23.165 -1.291 1.00 60.00 127 ARG A CA 1
ATOM 914 C C . ARG A 1 127 ? -3.488 24.026 -2.295 1.00 60.00 127 ARG A C 1
ATOM 916 O O . ARG A 1 127 ? -3.047 24.172 -3.428 1.00 60.00 127 ARG A O 1
ATOM 923 N N . LYS A 1 128 ? -4.678 24.485 -1.898 1.00 47.50 128 LYS A N 1
ATOM 924 C CA . LYS A 1 128 ? -5.525 25.396 -2.661 1.00 47.50 128 LYS A CA 1
ATOM 925 C C . LYS A 1 128 ? -4.603 26.529 -3.086 1.00 47.50 128 LYS A C 1
ATOM 927 O O . LYS A 1 128 ? -4.178 27.316 -2.239 1.00 47.50 128 LYS A O 1
ATOM 932 N N . HIS A 1 129 ? -4.199 26.530 -4.356 1.00 50.84 129 HIS A N 1
ATOM 933 C CA . HIS A 1 129 ? -3.427 27.613 -4.931 1.00 50.84 129 HIS A CA 1
ATOM 934 C C . HIS A 1 129 ? -4.310 28.839 -4.750 1.00 50.84 129 HIS A C 1
ATOM 936 O O . HIS A 1 129 ? -5.313 29.014 -5.438 1.00 50.84 129 HIS A O 1
ATOM 942 N N . ARG A 1 130 ? -3.989 29.643 -3.734 1.00 50.44 130 ARG A N 1
ATOM 943 C CA . ARG A 1 130 ? -4.536 30.976 -3.583 1.00 50.44 130 ARG A CA 1
ATOM 944 C C . ARG A 1 130 ? -3.959 31.719 -4.774 1.00 50.44 130 ARG A C 1
ATOM 946 O O . ARG A 1 130 ? -2.810 32.148 -4.733 1.00 50.44 130 ARG A O 1
ATOM 953 N N . SER A 1 131 ? -4.719 31.744 -5.868 1.00 50.62 131 SER A N 1
ATOM 954 C CA . SER A 1 131 ? -4.469 32.624 -6.994 1.00 50.62 131 SER A CA 1
ATOM 955 C C . SER A 1 131 ? -4.184 33.990 -6.391 1.00 50.62 131 SER A C 1
ATOM 957 O O . SER A 1 131 ? -5.029 34.549 -5.688 1.00 50.62 131 SER A O 1
ATOM 959 N N . MET A 1 132 ? -2.952 34.457 -6.564 1.00 50.09 132 MET A N 1
ATOM 960 C CA . MET A 1 132 ? -2.557 35.815 -6.242 1.00 50.09 132 MET A CA 1
ATOM 961 C C . MET A 1 132 ? -3.481 36.729 -7.043 1.00 50.09 132 MET A C 1
ATOM 963 O O . MET A 1 132 ? -3.239 36.991 -8.220 1.00 50.09 132 MET A O 1
ATOM 967 N N . SER A 1 133 ? -4.566 37.184 -6.422 1.00 50.16 133 SER A N 1
ATOM 968 C CA . SER A 1 133 ? -5.280 38.361 -6.880 1.00 50.16 133 SER A CA 1
ATOM 969 C C . SER A 1 133 ? -4.260 39.490 -6.825 1.00 50.16 133 SER A C 1
ATOM 971 O O . SER A 1 133 ? -3.895 39.958 -5.745 1.00 50.16 133 SER A O 1
ATOM 973 N N . LYS A 1 134 ? -3.722 39.849 -7.994 1.00 47.41 134 LYS A N 1
ATOM 974 C CA . LYS A 1 134 ? -2.908 41.046 -8.188 1.00 47.41 134 LYS A CA 1
ATOM 975 C C . LYS A 1 134 ? -3.667 42.207 -7.543 1.00 47.41 134 LYS A C 1
ATOM 977 O O . LYS A 1 134 ? -4.780 42.518 -7.959 1.00 47.41 134 LYS A O 1
ATOM 982 N N . LYS A 1 135 ? -3.090 42.810 -6.501 1.00 46.69 135 LYS A N 1
ATOM 983 C CA . LYS A 1 135 ? -3.550 44.109 -6.001 1.00 46.69 135 LYS A CA 1
ATOM 984 C C . LYS A 1 135 ? -3.504 45.093 -7.180 1.00 46.69 135 LYS A C 1
ATOM 986 O O . LYS A 1 135 ? -2.460 45.152 -7.834 1.00 46.69 135 LYS A O 1
ATOM 991 N N . PRO A 1 136 ? -4.572 45.850 -7.470 1.00 46.94 136 PRO A N 1
ATOM 992 C CA . PRO A 1 136 ? -4.471 46.986 -8.373 1.00 46.94 136 PRO A CA 1
ATOM 993 C C . PRO A 1 136 ? -3.478 47.989 -7.775 1.00 46.94 136 PRO A C 1
ATOM 995 O O . PRO A 1 136 ? -3.597 48.343 -6.600 1.00 46.94 136 PRO A O 1
ATOM 998 N N . LEU A 1 137 ? -2.480 48.409 -8.558 1.00 49.06 137 LEU A N 1
ATOM 999 C CA . LEU A 1 137 ? -1.677 49.581 -8.219 1.00 49.06 137 LEU A CA 1
ATOM 1000 C C . LEU A 1 137 ? -2.625 50.780 -8.106 1.00 49.06 137 LEU A C 1
ATOM 1002 O O . LEU A 1 137 ? -3.389 51.056 -9.031 1.00 49.06 137 LEU A O 1
ATOM 1006 N N . ALA A 1 138 ? -2.566 51.483 -6.979 1.00 58.41 138 ALA A N 1
ATOM 1007 C CA . ALA A 1 138 ? -3.172 52.799 -6.854 1.00 58.41 138 ALA A CA 1
ATOM 1008 C C . ALA A 1 138 ? -2.473 53.781 -7.823 1.00 58.41 138 ALA A C 1
ATOM 1010 O O . ALA A 1 138 ? -1.251 53.695 -7.981 1.00 58.41 138 ALA A O 1
ATOM 1011 N N . PRO A 1 139 ? -3.209 54.697 -8.477 1.00 67.31 139 PRO A N 1
ATOM 1012 C CA . PRO A 1 139 ? -2.610 55.727 -9.322 1.00 67.31 139 PRO A CA 1
ATOM 1013 C C . PRO A 1 139 ? -1.846 56.772 -8.480 1.00 67.31 139 PRO A C 1
ATOM 1015 O O . PRO A 1 139 ? -2.214 57.012 -7.325 1.00 67.31 139 PRO A O 1
ATOM 1018 N N . PRO A 1 140 ? -0.780 57.391 -9.026 1.00 66.88 140 PRO A N 1
ATOM 1019 C CA . PRO A 1 140 ? 0.026 58.378 -8.307 1.00 66.88 140 PRO A CA 1
ATOM 1020 C C . PRO A 1 140 ? -0.744 59.692 -8.046 1.00 66.88 140 PRO A C 1
ATOM 1022 O O . PRO A 1 140 ? -1.618 60.055 -8.838 1.00 66.88 140 PRO A O 1
ATOM 1025 N N . PRO A 1 141 ? -0.433 60.419 -6.953 1.00 68.38 141 PRO A N 1
ATOM 1026 C CA . PRO A 1 141 ? -1.101 61.672 -6.599 1.00 68.38 141 PRO A CA 1
ATOM 1027 C C . PRO A 1 141 ? -0.690 62.848 -7.514 1.00 68.38 141 PRO A C 1
ATOM 1029 O O . PRO A 1 141 ? 0.433 62.864 -8.021 1.00 68.38 141 PRO A O 1
ATOM 1032 N N . PRO A 1 142 ? -1.566 63.857 -7.701 1.00 61.75 142 PRO A N 1
ATOM 1033 C CA . PRO A 1 142 ? -1.277 65.027 -8.526 1.00 61.75 142 PRO A CA 1
ATOM 1034 C C . PRO A 1 142 ? -0.274 65.978 -7.855 1.00 61.75 142 PRO A C 1
ATOM 1036 O O . PRO A 1 142 ? -0.383 66.303 -6.671 1.00 61.75 142 PRO A O 1
ATOM 1039 N N . THR A 1 143 ? 0.687 66.461 -8.641 1.00 51.16 143 THR A N 1
ATOM 1040 C CA . THR A 1 143 ? 1.640 67.514 -8.282 1.00 51.16 143 THR A CA 1
ATOM 1041 C C . THR A 1 143 ? 0.922 68.849 -8.076 1.00 51.16 143 THR A C 1
ATOM 1043 O O . THR A 1 143 ? 0.283 69.378 -8.984 1.00 51.16 143 THR A O 1
ATOM 1046 N N . LYS A 1 144 ? 1.048 69.419 -6.873 1.00 51.59 144 LYS A N 1
ATOM 1047 C CA . LYS A 1 144 ? 0.687 70.813 -6.590 1.00 51.59 144 LYS A CA 1
ATOM 1048 C C . LYS A 1 144 ? 1.886 71.701 -6.931 1.00 51.59 144 LYS A C 1
ATOM 1050 O O . LYS A 1 144 ? 2.904 71.635 -6.248 1.00 51.59 144 LYS A O 1
ATOM 1055 N N . THR A 1 145 ? 1.752 72.514 -7.973 1.00 44.50 145 THR A N 1
ATOM 1056 C CA . THR A 1 145 ? 2.643 73.645 -8.265 1.00 44.50 145 THR A CA 1
ATOM 1057 C C . THR A 1 145 ? 2.083 74.873 -7.549 1.00 44.50 145 THR A C 1
ATOM 1059 O O . THR A 1 145 ? 0.924 75.229 -7.761 1.00 44.50 145 THR A O 1
ATOM 1062 N N . THR A 1 146 ? 2.879 75.483 -6.673 1.00 50.62 146 THR A N 1
ATOM 1063 C CA . THR A 1 146 ? 2.553 76.740 -5.980 1.00 50.62 146 THR A CA 1
ATOM 1064 C C . THR A 1 146 ? 3.234 77.902 -6.721 1.00 50.62 146 THR A C 1
ATOM 1066 O O . THR A 1 146 ? 4.374 77.705 -7.149 1.00 50.62 146 THR A O 1
ATOM 1069 N N . PRO A 1 147 ? 2.562 79.054 -6.918 1.00 57.41 147 PRO A N 1
ATOM 1070 C CA . PRO A 1 147 ? 3.159 80.270 -7.479 1.00 57.41 147 PRO A CA 1
ATOM 1071 C C . PRO A 1 147 ? 4.118 80.980 -6.515 1.00 57.41 147 PRO A C 1
ATOM 1073 O O . PRO A 1 147 ? 3.985 80.780 -5.284 1.00 57.41 147 PRO A O 1
#

Solvent-accessible surface area (backbone atoms only — not comparable to full-atom values): 8994 Å² total; per-residue (Å²): 140,84,84,82,80,83,76,81,73,78,78,80,73,82,77,87,55,102,58,70,56,80,85,53,72,42,79,44,82,65,54,44,77,44,42,28,42,31,32,48,69,89,50,76,76,25,60,26,37,44,35,31,56,67,53,34,35,38,36,35,50,67,85,42,81,46,46,29,40,39,48,35,37,33,39,74,94,42,30,44,28,42,38,29,44,64,98,45,99,56,72,46,58,28,37,47,48,76,56,91,93,28,50,32,39,33,41,42,92,86,53,94,65,48,38,39,37,38,35,56,91,50,85,72,65,81,76,74,77,73,74,79,74,75,75,79,80,78,81,84,82,85,86,84,84,79,136

Foldseek 3Di:
DDDDDDDDDPDPDPPPDVFFDQPDKDWDFPADWFWWWKDKDPDPIATKIWGDDGQKIWIDTNNDTWIFGKTWIDGRQWIWIWTDTPPDPDIFIWTWDDDPPKIWTFGDPPTPITMITTGPPDPPPPPPPPPPPPDPDDDDDDDDDDD